Protein AF-A0A3M1GF54-F1 (afdb_monomer)

Foldseek 3Di:
DWDADPVRDIDDDDPDLVSCVVCLQPDQEAEEDHPVVSLLVRQNHAEYEYDDDDPCCCVVRVSNVVHNHDYD

Solvent-accessible surface area (backbone atoms only — not comparable to full-atom values): 4449 Å² total; per-residue (Å²): 90,78,50,65,50,98,86,68,47,80,44,75,55,59,96,46,70,67,57,45,60,77,42,29,80,72,36,41,69,47,76,44,89,67,61,62,73,53,65,48,60,29,80,45,39,44,35,37,41,54,67,77,96,77,71,70,63,46,80,80,36,58,68,41,72,79,41,87,48,47,81,83

Sequence (72 aa):
MIERNRRGLEVVYAESREAIEAVLDRVEVAVGDVPRDLVARAPRLKWYQQLGTGVDWLLRHPEAVERPFVLT

Radius of gyration: 12.22 Å; Cα contacts (8 Å, |Δi|>4): 91; chains: 1; bounding box: 27×21×29 Å

pLDDT: mean 95.48, std 2.67, range [82.38, 98.44]

Structure (mmCIF, N/CA/C/O backbone):
data_AF-A0A3M1GF54-F1
#
_entry.id   AF-A0A3M1GF54-F1
#
loop_
_atom_site.group_PDB
_atom_site.id
_atom_site.type_symbol
_atom_site.label_atom_id
_atom_site.label_alt_id
_atom_site.label_comp_id
_atom_site.label_asym_id
_atom_site.label_entity_id
_atom_site.label_seq_id
_atom_site.pdbx_PDB_ins_code
_atom_site.Cartn_x
_atom_site.Cartn_y
_atom_site.Cartn_z
_atom_site.occupancy
_atom_site.B_iso_or_equiv
_atom_site.auth_seq_id
_atom_site.auth_comp_id
_atom_site.auth_asym_id
_atom_site.auth_atom_id
_atom_site.pdbx_PDB_model_num
ATOM 1 N N . MET A 1 1 ? 3.000 8.445 14.711 1.00 88.62 1 MET A N 1
ATOM 2 C CA . MET A 1 1 ? 1.812 8.813 15.523 1.00 88.62 1 MET A CA 1
ATOM 3 C C . MET A 1 1 ? 0.631 7.951 15.098 1.00 88.62 1 MET A C 1
ATOM 5 O O . MET A 1 1 ? 0.487 7.734 13.904 1.00 88.62 1 MET A O 1
ATOM 9 N N . ILE A 1 2 ? -0.188 7.450 16.027 1.00 91.25 2 ILE A N 1
ATOM 10 C CA . ILE A 1 2 ? -1.426 6.717 15.705 1.00 91.25 2 ILE A CA 1
ATOM 11 C C . ILE A 1 2 ? -2.605 7.521 16.243 1.00 91.25 2 ILE A C 1
ATOM 13 O O . ILE A 1 2 ? -2.598 7.904 17.411 1.00 91.25 2 ILE A O 1
ATOM 17 N N . GLU A 1 3 ? -3.611 7.757 15.410 1.00 95.56 3 GLU A N 1
ATOM 18 C CA . GLU A 1 3 ? -4.845 8.439 15.793 1.00 95.56 3 GLU A CA 1
ATOM 19 C C . GLU A 1 3 ? -6.081 7.720 15.242 1.00 95.56 3 GLU A C 1
ATOM 21 O O . GLU A 1 3 ? -5.983 6.784 14.445 1.00 95.56 3 GLU A O 1
ATOM 26 N N . ARG A 1 4 ? -7.268 8.164 15.662 1.00 96.25 4 ARG A N 1
ATOM 27 C CA . ARG A 1 4 ? -8.535 7.759 15.047 1.00 96.25 4 ARG A CA 1
ATOM 28 C C . ARG A 1 4 ? -9.212 8.961 14.416 1.00 96.25 4 ARG A C 1
ATOM 30 O O . ARG A 1 4 ? -9.387 9.982 15.074 1.00 96.25 4 ARG A O 1
ATOM 37 N N . ASN A 1 5 ? -9.654 8.822 13.171 1.00 94.44 5 ASN A N 1
ATOM 38 C CA . ASN A 1 5 ? -10.426 9.875 12.514 1.00 94.44 5 ASN A CA 1
ATOM 39 C C . ASN A 1 5 ? -11.907 9.860 12.950 1.00 94.44 5 ASN A C 1
ATOM 41 O O . ASN A 1 5 ? -12.362 8.968 13.668 1.00 94.44 5 ASN A O 1
ATOM 45 N N . ARG A 1 6 ? -12.705 10.818 12.454 1.00 96.00 6 ARG A N 1
ATOM 46 C CA . ARG A 1 6 ? -14.147 10.945 12.768 1.00 96.00 6 ARG A CA 1
ATOM 47 C C . ARG A 1 6 ? -14.977 9.688 12.461 1.00 96.00 6 ARG A C 1
ATOM 49 O O . ARG A 1 6 ? -16.042 9.505 13.039 1.00 96.00 6 ARG A O 1
ATOM 56 N N . ARG A 1 7 ? -14.516 8.833 11.545 1.00 95.12 7 ARG A N 1
ATOM 57 C CA . ARG A 1 7 ? -15.180 7.575 11.166 1.00 95.12 7 ARG A CA 1
ATOM 58 C C . ARG A 1 7 ? -14.686 6.374 11.982 1.00 95.12 7 ARG A C 1
ATOM 60 O O . ARG A 1 7 ? -15.077 5.251 11.687 1.00 95.12 7 ARG A O 1
ATOM 67 N N . GLY A 1 8 ? -13.825 6.594 12.978 1.00 95.25 8 GLY A N 1
ATOM 68 C CA . GLY A 1 8 ? -13.241 5.552 13.822 1.00 95.25 8 GLY A CA 1
ATOM 69 C C . GLY A 1 8 ? -12.098 4.772 13.167 1.00 95.25 8 GLY A C 1
ATOM 70 O O . GLY A 1 8 ? -11.589 3.832 13.780 1.00 95.25 8 GLY A O 1
ATOM 71 N N . LEU A 1 9 ? -11.677 5.154 11.955 1.00 96.00 9 LEU A N 1
ATOM 72 C CA . LEU A 1 9 ? -10.563 4.509 11.262 1.00 96.00 9 LEU A CA 1
ATOM 73 C C . LEU A 1 9 ? -9.257 4.865 11.958 1.00 96.00 9 LEU A C 1
ATOM 75 O O . LEU A 1 9 ? -9.058 6.016 12.345 1.00 96.00 9 LEU A O 1
ATOM 79 N N . GLU A 1 10 ? -8.381 3.878 12.089 1.00 97.19 10 GLU A N 1
ATOM 80 C CA . GLU A 1 10 ? -7.030 4.101 12.578 1.00 97.19 10 GLU A CA 1
ATOM 81 C C . GLU A 1 10 ? -6.184 4.747 11.479 1.00 97.19 10 GLU A C 1
ATOM 83 O O . GLU A 1 10 ? -6.120 4.241 10.359 1.00 97.19 10 GLU A O 1
ATOM 88 N N . VAL A 1 11 ? -5.552 5.869 11.805 1.00 97.19 11 VAL A N 1
ATOM 89 C CA . VAL A 1 11 ? -4.627 6.586 10.932 1.00 97.19 11 VAL A CA 1
ATOM 90 C C . VAL A 1 11 ? -3.248 6.506 11.566 1.00 97.19 11 VAL A C 1
ATOM 92 O O . VAL A 1 11 ? -3.059 6.881 12.724 1.00 97.19 11 VAL A O 1
ATOM 95 N N . VAL A 1 12 ? -2.287 5.993 10.805 1.00 97.56 12 VAL A N 1
ATOM 96 C CA . VAL A 1 12 ? -0.902 5.836 11.243 1.00 97.56 12 VAL A CA 1
ATOM 97 C C . VAL A 1 12 ? -0.034 6.782 10.428 1.00 97.56 12 VAL A C 1
ATOM 99 O O . VAL A 1 12 ? 0.094 6.634 9.217 1.00 97.56 12 VAL A O 1
ATOM 102 N N . TYR A 1 13 ? 0.584 7.737 11.110 1.00 96.94 13 TYR A N 1
ATOM 103 C CA . TYR A 1 13 ? 1.656 8.561 10.569 1.00 96.94 13 TYR A CA 1
ATOM 104 C C . TYR A 1 13 ? 2.982 7.870 10.867 1.00 96.94 13 TYR A C 1
ATOM 106 O O . TYR A 1 13 ? 3.385 7.774 12.035 1.00 96.94 13 TYR A O 1
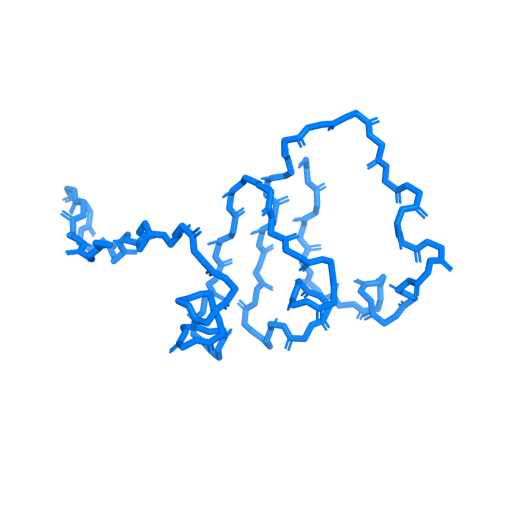ATOM 114 N N . ALA A 1 14 ? 3.627 7.372 9.818 1.00 96.19 14 ALA A N 1
ATOM 115 C CA . ALA A 1 14 ? 4.912 6.695 9.878 1.00 96.19 14 ALA A CA 1
ATOM 116 C C . ALA A 1 14 ? 5.949 7.509 9.095 1.00 96.19 14 ALA A C 1
ATOM 118 O O . ALA A 1 14 ? 5.766 7.774 7.912 1.00 96.19 14 ALA A O 1
ATOM 119 N N . GLU A 1 15 ? 7.027 7.901 9.771 1.00 94.69 15 GLU A N 1
ATOM 120 C CA . GLU A 1 15 ? 8.127 8.698 9.199 1.00 94.69 15 GLU A CA 1
ATOM 121 C C . GLU A 1 15 ? 9.393 7.857 8.975 1.00 94.69 15 GLU A C 1
ATOM 123 O O . GLU A 1 15 ? 10.415 8.364 8.521 1.00 94.69 15 GLU A O 1
ATOM 128 N N . SER A 1 16 ? 9.338 6.562 9.301 1.00 96.62 16 SER A N 1
ATOM 129 C CA . SER A 1 16 ? 10.454 5.633 9.154 1.00 96.62 16 SER A CA 1
ATOM 130 C C . SER A 1 16 ? 9.991 4.313 8.553 1.00 96.62 16 SER A C 1
ATOM 132 O O . SER A 1 16 ? 8.819 3.932 8.649 1.00 96.62 16 SER A O 1
ATOM 134 N N . ARG A 1 17 ? 10.934 3.589 7.951 1.00 96.88 17 ARG A N 1
ATOM 135 C CA . ARG A 1 17 ? 10.692 2.261 7.385 1.00 96.88 17 ARG A CA 1
ATOM 136 C C . ARG A 1 17 ? 10.191 1.285 8.451 1.00 96.88 17 ARG A C 1
ATOM 138 O O . ARG A 1 17 ? 9.233 0.561 8.209 1.00 96.88 17 ARG A O 1
ATOM 145 N N . GLU A 1 18 ? 10.795 1.311 9.633 1.00 97.44 18 GLU A N 1
ATOM 146 C CA . GLU A 1 18 ? 10.467 0.440 10.766 1.00 97.44 18 GLU A CA 1
ATOM 147 C C . GLU A 1 18 ? 9.032 0.685 11.248 1.00 97.44 18 GLU A C 1
ATOM 149 O O . GLU A 1 18 ? 8.298 -0.256 11.544 1.00 97.44 18 GLU A O 1
ATOM 154 N N . ALA A 1 19 ? 8.601 1.951 11.272 1.00 96.88 19 ALA A N 1
ATOM 155 C CA . ALA A 1 19 ? 7.234 2.312 11.630 1.00 96.88 19 ALA A CA 1
ATOM 156 C C . ALA A 1 19 ? 6.206 1.804 10.602 1.00 96.88 19 ALA A C 1
ATOM 158 O O . ALA A 1 19 ? 5.106 1.406 10.987 1.00 96.88 19 ALA A O 1
ATOM 159 N N . ILE A 1 20 ? 6.560 1.784 9.311 1.00 97.56 20 ILE A N 1
ATOM 160 C CA . ILE A 1 20 ? 5.725 1.203 8.249 1.00 97.56 20 ILE A CA 1
ATOM 161 C C . ILE A 1 20 ? 5.675 -0.326 8.392 1.00 97.56 20 ILE A C 1
ATOM 163 O O . ILE A 1 20 ? 4.594 -0.914 8.349 1.00 97.56 20 ILE A O 1
ATOM 167 N N . GLU A 1 21 ? 6.824 -0.977 8.595 1.00 97.44 21 GLU A N 1
ATOM 168 C CA . GLU A 1 21 ? 6.916 -2.432 8.769 1.00 97.44 21 GLU A CA 1
ATOM 169 C C . GLU A 1 21 ? 6.087 -2.921 9.968 1.00 97.44 21 GLU A C 1
ATOM 171 O O . GLU A 1 21 ? 5.380 -3.921 9.851 1.00 97.44 21 GLU A O 1
ATOM 176 N N . ALA A 1 22 ? 6.064 -2.170 11.075 1.00 97.06 22 ALA A N 1
ATOM 177 C CA . ALA A 1 22 ? 5.294 -2.502 12.278 1.00 97.06 22 ALA A CA 1
ATOM 178 C C . ALA A 1 22 ? 3.766 -2.576 12.069 1.00 97.06 22 ALA A C 1
ATOM 180 O O . ALA A 1 22 ? 3.051 -3.135 12.903 1.00 97.06 22 ALA A O 1
ATOM 181 N N . VAL A 1 23 ? 3.237 -2.003 10.983 1.00 97.00 23 VAL A N 1
ATOM 182 C CA . VAL A 1 23 ? 1.796 -2.015 10.665 1.00 97.00 23 VAL A CA 1
ATOM 183 C C . VAL A 1 23 ? 1.475 -2.701 9.337 1.00 97.00 23 VAL A C 1
ATOM 185 O O . VAL A 1 23 ? 0.312 -2.739 8.928 1.00 97.00 23 VAL A O 1
ATOM 188 N N . LEU A 1 24 ? 2.482 -3.2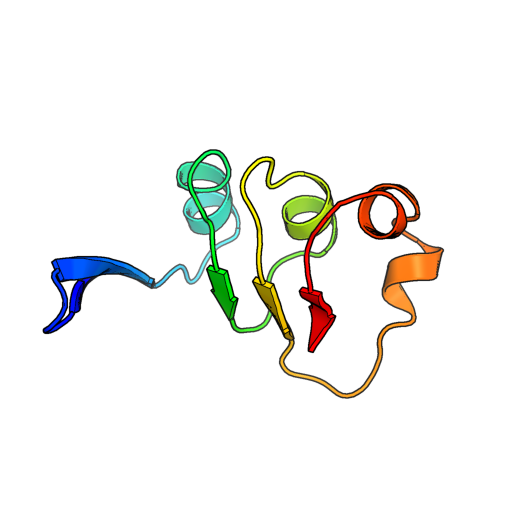74 8.678 1.00 97.25 24 LEU A N 1
ATOM 189 C CA . LEU A 1 24 ? 2.395 -3.765 7.306 1.00 97.25 24 LEU A CA 1
ATOM 190 C C . LEU A 1 24 ? 1.329 -4.850 7.117 1.00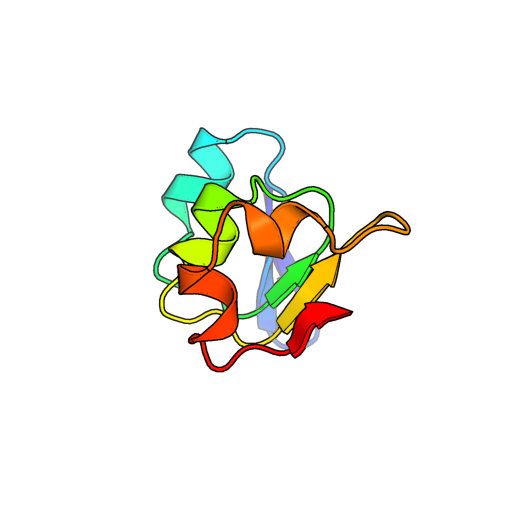 97.25 24 LEU A C 1
ATOM 192 O O . LEU A 1 24 ? 0.599 -4.840 6.130 1.00 97.25 24 LEU A O 1
ATOM 196 N N . ASP A 1 25 ? 1.186 -5.746 8.092 1.00 97.62 25 ASP A N 1
ATOM 197 C CA . ASP A 1 25 ? 0.262 -6.883 8.009 1.00 97.62 25 ASP A CA 1
ATOM 198 C C . ASP A 1 25 ? -1.214 -6.493 8.121 1.00 97.62 25 ASP A C 1
ATOM 200 O O . ASP A 1 25 ? -2.090 -7.312 7.847 1.00 97.62 25 ASP A O 1
ATOM 204 N N . ARG A 1 26 ? -1.511 -5.252 8.527 1.00 97.00 26 ARG A N 1
ATOM 205 C CA . ARG A 1 26 ? -2.878 -4.762 8.766 1.00 97.00 26 ARG A CA 1
ATOM 206 C C . ARG A 1 26 ? -3.246 -3.503 7.989 1.00 97.00 26 ARG A C 1
ATOM 208 O O . ARG A 1 26 ? -4.395 -3.078 8.075 1.00 97.00 26 ARG A O 1
ATOM 215 N N . VAL A 1 27 ? -2.309 -2.912 7.250 1.00 97.69 27 VAL A N 1
ATOM 216 C CA . VAL A 1 27 ? -2.580 -1.717 6.449 1.00 97.69 27 VAL A CA 1
ATOM 217 C C . VAL A 1 27 ? -3.475 -2.067 5.260 1.00 97.69 27 VAL A C 1
ATOM 219 O O . VAL A 1 27 ? -3.197 -2.993 4.501 1.00 97.69 27 VAL A O 1
ATOM 222 N N . GLU A 1 28 ? -4.570 -1.325 5.104 1.00 98.19 28 GLU A N 1
ATOM 223 C CA . GLU A 1 28 ? -5.491 -1.478 3.967 1.00 98.19 28 GLU A CA 1
ATOM 224 C C . GLU A 1 28 ? -5.361 -0.329 2.961 1.00 98.19 28 GLU A C 1
ATOM 226 O O . GLU A 1 28 ? -5.648 -0.507 1.777 1.00 98.19 28 GLU A O 1
ATOM 231 N N . VAL A 1 29 ? -4.894 0.837 3.417 1.00 98.06 29 VAL A N 1
ATOM 232 C CA . VAL A 1 29 ? -4.679 2.033 2.599 1.00 98.06 29 VAL A CA 1
ATOM 233 C C . VAL A 1 29 ? -3.312 2.616 2.921 1.00 98.06 29 VAL A C 1
ATOM 235 O O . VAL A 1 29 ? -3.016 2.890 4.083 1.00 98.06 29 VAL A O 1
ATOM 238 N N . ALA A 1 30 ? -2.505 2.829 1.889 1.00 97.56 30 ALA A N 1
ATOM 239 C CA . ALA A 1 30 ? -1.233 3.528 1.970 1.00 97.56 30 ALA A CA 1
ATOM 240 C C . ALA A 1 30 ? -1.316 4.832 1.172 1.00 97.56 30 ALA A C 1
ATOM 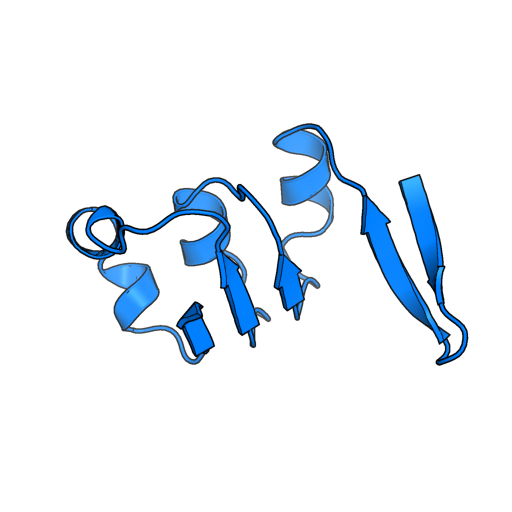242 O O . ALA A 1 30 ? -1.866 4.860 0.073 1.00 97.56 30 ALA A O 1
ATOM 243 N N . VAL A 1 31 ? -0.760 5.911 1.715 1.00 97.06 31 VAL A N 1
ATOM 244 C CA . VAL A 1 31 ? -0.679 7.211 1.042 1.00 97.06 31 VAL A CA 1
ATOM 245 C C . VAL A 1 31 ? 0.714 7.770 1.277 1.00 97.06 31 VAL A C 1
ATOM 247 O O . VAL A 1 31 ? 1.190 7.745 2.410 1.00 97.06 31 VAL A O 1
ATOM 250 N N . GLY A 1 32 ? 1.359 8.280 0.231 1.00 94.62 32 GLY A N 1
ATOM 251 C CA . GLY A 1 32 ? 2.673 8.910 0.353 1.00 94.62 32 GLY A CA 1
ATOM 252 C C . GLY A 1 32 ? 3.798 8.142 -0.327 1.00 94.62 32 GLY A C 1
ATOM 253 O O . GLY A 1 32 ? 3.587 7.370 -1.269 1.00 94.62 32 GLY A O 1
ATOM 254 N N . ASP A 1 33 ? 5.014 8.371 0.161 1.00 92.69 33 ASP A N 1
ATOM 255 C CA . ASP A 1 33 ? 6.212 7.687 -0.313 1.00 92.69 33 ASP A CA 1
ATOM 256 C C . ASP A 1 33 ? 6.515 6.452 0.547 1.00 92.69 33 ASP A C 1
ATOM 258 O O . ASP A 1 33 ? 7.315 6.484 1.479 1.00 92.69 33 ASP A O 1
ATOM 262 N N . VAL A 1 34 ? 5.812 5.354 0.263 1.00 95.19 34 VAL A N 1
ATOM 263 C CA . VAL A 1 34 ? 6.015 4.070 0.945 1.00 95.19 34 VAL A CA 1
ATOM 264 C 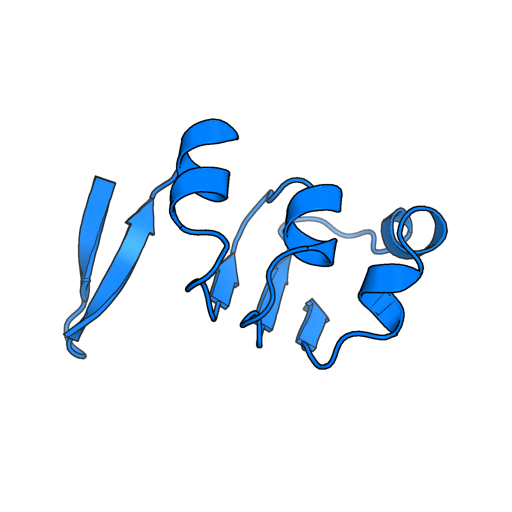C . VAL A 1 34 ? 7.061 3.258 0.179 1.00 95.19 34 VAL A C 1
ATOM 266 O O . VAL A 1 34 ? 6.922 3.117 -1.041 1.00 95.19 34 VAL A O 1
ATOM 269 N N . PRO A 1 35 ? 8.084 2.678 0.838 1.00 95.50 35 PRO A N 1
ATOM 270 C CA . PRO A 1 35 ? 9.061 1.830 0.161 1.00 95.50 35 PRO A CA 1
ATOM 271 C C . PRO A 1 35 ? 8.381 0.739 -0.675 1.00 95.50 35 PRO A C 1
ATOM 273 O O . PRO A 1 35 ? 7.468 0.051 -0.212 1.00 95.50 35 PRO A O 1
ATOM 276 N N . ARG A 1 36 ? 8.791 0.611 -1.940 1.00 95.06 36 ARG A N 1
ATOM 277 C CA . ARG A 1 36 ? 8.064 -0.187 -2.942 1.00 95.06 36 ARG A CA 1
ATOM 278 C C . ARG A 1 36 ? 8.080 -1.684 -2.636 1.00 95.06 36 ARG A C 1
ATOM 280 O O . ARG A 1 36 ? 7.081 -2.364 -2.852 1.00 95.06 36 ARG A O 1
ATOM 287 N N . ASP A 1 37 ? 9.151 -2.161 -2.011 1.00 95.44 37 ASP A N 1
ATOM 288 C CA . ASP A 1 37 ? 9.252 -3.516 -1.472 1.00 95.44 37 ASP A CA 1
ATOM 289 C C . ASP A 1 37 ? 8.255 -3.776 -0.328 1.00 95.44 37 ASP A C 1
ATOM 291 O O . ASP A 1 37 ? 7.781 -4.896 -0.158 1.00 95.44 37 ASP A O 1
ATOM 295 N N . LEU A 1 38 ? 7.879 -2.752 0.443 1.00 96.94 38 LEU A N 1
ATOM 296 C CA . LEU A 1 38 ? 6.852 -2.886 1.477 1.00 96.94 38 LEU A CA 1
ATOM 297 C C . LEU A 1 38 ? 5.449 -2.908 0.873 1.00 96.94 38 LEU A C 1
ATOM 299 O O . LEU A 1 38 ? 4.651 -3.762 1.252 1.00 96.94 38 LEU A O 1
ATOM 303 N N . VAL A 1 39 ? 5.168 -2.051 -0.112 1.00 96.44 39 VAL A N 1
ATOM 304 C CA . VAL A 1 39 ? 3.904 -2.082 -0.876 1.00 96.44 39 VAL A CA 1
ATOM 305 C C . VAL A 1 39 ? 3.671 -3.478 -1.467 1.00 96.44 39 VAL A C 1
ATOM 307 O O . VAL A 1 39 ? 2.617 -4.079 -1.263 1.00 96.44 39 VAL A O 1
ATOM 310 N N . ALA A 1 40 ? 4.701 -4.034 -2.106 1.00 95.38 40 ALA A N 1
ATOM 311 C CA . ALA A 1 40 ? 4.717 -5.380 -2.670 1.00 95.38 40 ALA A CA 1
ATOM 312 C C . ALA A 1 40 ? 4.470 -6.503 -1.643 1.00 95.38 40 ALA A C 1
ATOM 314 O O . ALA A 1 40 ? 4.005 -7.579 -2.014 1.00 95.38 40 ALA A O 1
ATOM 315 N N . ARG A 1 41 ? 4.753 -6.272 -0.352 1.00 95.75 41 ARG A N 1
ATOM 316 C CA . ARG A 1 41 ? 4.613 -7.267 0.727 1.00 95.75 41 ARG A CA 1
ATOM 317 C C . ARG A 1 41 ? 3.373 -7.087 1.598 1.00 95.75 41 ARG A C 1
ATOM 319 O O . ARG A 1 41 ? 2.910 -8.086 2.135 1.00 95.75 41 ARG A O 1
ATOM 326 N N . ALA A 1 42 ? 2.746 -5.910 1.638 1.00 97.19 42 ALA A N 1
ATOM 327 C CA . ALA A 1 42 ? 1.553 -5.596 2.443 1.00 97.19 42 ALA A CA 1
ATOM 328 C C . ALA A 1 42 ? 0.322 -6.479 2.111 1.00 97.19 42 ALA A C 1
ATOM 330 O O . ALA A 1 42 ? -0.364 -6.228 1.119 1.00 97.19 42 ALA A O 1
ATOM 331 N N . PRO A 1 43 ? 0.023 -7.539 2.886 1.00 96.56 43 PRO A N 1
ATOM 332 C CA . PRO A 1 43 ? -0.904 -8.600 2.472 1.00 96.56 43 PRO A CA 1
ATOM 333 C C . PRO A 1 43 ? -2.373 -8.160 2.420 1.00 96.56 43 PRO A C 1
ATOM 335 O O . PRO A 1 43 ? -3.196 -8.828 1.801 1.00 96.56 43 PRO A O 1
ATOM 338 N N . ARG A 1 44 ? -2.711 -7.053 3.088 1.00 97.88 44 ARG A N 1
ATOM 339 C CA . ARG A 1 44 ? -4.077 -6.525 3.196 1.00 97.88 44 ARG A CA 1
ATOM 340 C C . ARG A 1 44 ? -4.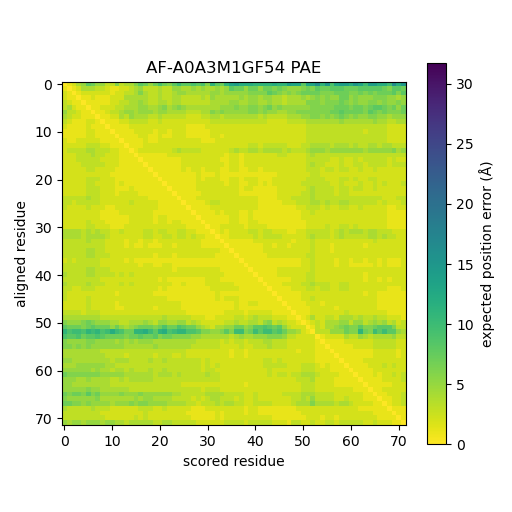289 -5.221 2.437 1.00 97.88 44 ARG A C 1
ATOM 342 O O . ARG A 1 44 ? -5.373 -4.645 2.533 1.00 97.88 44 ARG A O 1
ATOM 349 N N . LEU A 1 45 ? -3.280 -4.764 1.698 1.00 98.31 45 LEU A N 1
ATOM 350 C CA . LEU A 1 45 ? -3.348 -3.513 0.962 1.00 98.31 45 LEU A CA 1
ATOM 351 C C . LEU A 1 45 ? -4.440 -3.588 -0.108 1.00 98.31 45 LEU A C 1
ATOM 353 O O . LEU A 1 45 ? -4.477 -4.522 -0.903 1.00 98.31 45 LEU A O 1
ATOM 357 N N . LYS A 1 46 ? -5.322 -2.589 -0.119 1.00 98.31 46 LYS A N 1
ATOM 358 C CA . LYS A 1 46 ? -6.411 -2.441 -1.095 1.00 98.31 46 LYS A CA 1
ATOM 359 C C . LYS A 1 46 ? -6.203 -1.233 -1.993 1.00 98.31 46 LYS A C 1
ATOM 361 O O . LYS A 1 46 ? -6.623 -1.247 -3.146 1.00 98.31 46 LYS A O 1
ATOM 366 N N . TRP A 1 47 ? -5.564 -0.189 -1.470 1.00 98.44 47 TRP A N 1
ATOM 367 C CA . TRP A 1 47 ? -5.304 1.040 -2.206 1.00 98.44 47 TRP A CA 1
ATOM 368 C C . TRP A 1 47 ? -3.965 1.651 -1.799 1.00 98.44 47 TRP A C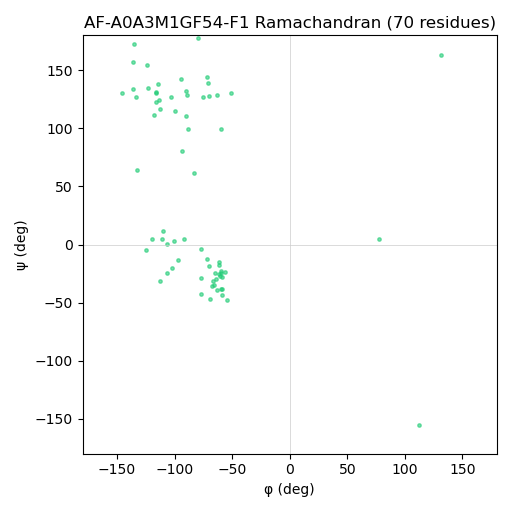 1
ATOM 370 O O . TRP A 1 47 ? -3.696 1.832 -0.609 1.00 98.44 47 TRP A O 1
ATOM 380 N N . TYR A 1 48 ? -3.143 1.982 -2.792 1.00 97.75 48 TYR A N 1
ATOM 381 C CA . TYR A 1 48 ? -1.950 2.796 -2.627 1.00 97.75 48 TYR A CA 1
ATOM 382 C C . TYR A 1 48 ? -2.082 4.079 -3.450 1.00 97.75 48 TYR A C 1
ATOM 384 O O . TYR A 1 48 ? -2.053 4.037 -4.679 1.00 97.75 48 TYR A O 1
ATOM 392 N N . GLN A 1 49 ? -2.208 5.212 -2.759 1.00 97.56 49 GLN A N 1
ATOM 393 C CA . GLN A 1 49 ? -2.080 6.538 -3.354 1.00 97.56 49 GLN A CA 1
ATOM 394 C C . GLN A 1 49 ? -0.613 6.959 -3.312 1.00 97.56 49 GLN A C 1
ATOM 396 O O . GLN A 1 49 ? -0.100 7.422 -2.285 1.00 97.56 49 GLN A O 1
ATOM 401 N N . GLN A 1 50 ? 0.065 6.802 -4.439 1.00 95.31 50 GLN A N 1
ATOM 402 C CA . GLN A 1 50 ? 1.434 7.248 -4.591 1.00 95.31 50 GLN A CA 1
ATOM 403 C C . GLN A 1 50 ? 1.478 8.778 -4.669 1.00 95.31 50 GLN A C 1
ATOM 405 O O . GLN A 1 50 ? 0.614 9.422 -5.266 1.00 95.31 50 GLN A O 1
ATOM 410 N N . LEU A 1 51 ? 2.526 9.365 -4.093 1.00 92.38 51 LEU A N 1
ATOM 411 C CA . LEU A 1 51 ? 2.930 10.734 -4.401 1.00 92.38 51 LEU A CA 1
ATOM 412 C C . LEU A 1 51 ? 4.103 10.687 -5.388 1.00 92.38 51 LEU A C 1
ATOM 414 O O . LEU A 1 51 ? 5.168 10.165 -5.066 1.00 92.38 51 LEU A O 1
ATOM 418 N N . GLY A 1 52 ? 3.890 11.186 -6.607 1.00 87.12 52 GLY A N 1
ATOM 419 C CA . GLY A 1 52 ? 4.869 11.166 -7.702 1.00 87.12 52 GLY A CA 1
ATOM 420 C C . GLY A 1 52 ? 4.273 10.650 -9.013 1.00 87.12 52 GLY A C 1
ATOM 421 O O . GLY A 1 52 ? 3.218 10.026 -9.019 1.00 87.12 52 GLY A O 1
ATOM 422 N N . THR A 1 53 ? 4.946 10.906 -10.135 1.00 82.38 53 THR A N 1
ATOM 423 C CA . THR A 1 53 ? 4.375 10.749 -11.488 1.00 82.38 53 THR A CA 1
ATOM 424 C C . THR A 1 53 ? 4.776 9.464 -12.229 1.00 82.38 53 THR A C 1
ATOM 426 O O . THR A 1 53 ? 4.385 9.298 -13.380 1.00 82.38 53 THR A O 1
ATOM 429 N N . GLY A 1 54 ? 5.537 8.550 -11.610 1.00 89.50 54 GLY A N 1
ATOM 430 C CA . GLY A 1 54 ? 6.075 7.352 -12.277 1.00 89.50 54 GLY A CA 1
ATOM 431 C C . GLY A 1 54 ? 5.682 6.037 -11.604 1.00 89.50 54 GLY A C 1
ATOM 432 O O . GLY A 1 54 ? 5.799 5.899 -10.386 1.00 89.50 54 GLY A O 1
ATOM 433 N N . VAL A 1 55 ? 5.264 5.053 -12.404 1.00 93.81 55 VAL A N 1
ATOM 434 C CA . VAL A 1 55 ? 4.938 3.682 -11.958 1.00 93.81 55 VAL A CA 1
ATOM 435 C C . VAL A 1 55 ? 5.956 2.641 -12.442 1.00 93.81 55 VAL A C 1
ATOM 437 O O . VAL A 1 55 ? 5.759 1.443 -12.265 1.00 93.81 55 VAL A O 1
ATOM 440 N N . ASP A 1 56 ? 7.101 3.081 -12.976 1.00 94.25 56 ASP A N 1
ATOM 441 C CA . ASP A 1 56 ? 8.181 2.214 -13.481 1.00 94.25 56 ASP A CA 1
ATOM 442 C C . ASP A 1 56 ? 8.800 1.313 -12.404 1.00 94.25 56 ASP A C 1
ATOM 444 O O . ASP A 1 56 ? 9.511 0.355 -12.704 1.00 94.25 56 ASP A O 1
ATOM 448 N N . TRP A 1 57 ? 8.543 1.600 -11.125 1.00 93.44 57 TRP A N 1
ATOM 449 C CA . TRP A 1 57 ? 8.952 0.728 -10.028 1.00 93.44 57 TRP A CA 1
ATOM 450 C C . TRP A 1 57 ? 8.308 -0.661 -10.112 1.00 93.44 57 TRP A C 1
ATOM 452 O O . TRP A 1 57 ? 8.922 -1.619 -9.648 1.00 93.44 57 TRP A O 1
ATOM 462 N N . LEU A 1 58 ? 7.140 -0.788 -10.754 1.00 95.06 58 LEU A N 1
ATOM 463 C CA . LEU A 1 58 ? 6.487 -2.076 -10.998 1.00 95.06 58 LEU A CA 1
ATOM 464 C C . LEU A 1 58 ? 7.353 -3.012 -11.854 1.00 95.06 58 LEU A C 1
ATOM 466 O O . LEU A 1 58 ? 7.294 -4.222 -11.673 1.00 95.06 58 LEU A O 1
ATOM 470 N N . LEU A 1 59 ? 8.235 -2.473 -12.707 1.00 95.19 59 LEU A N 1
ATOM 471 C CA . LEU A 1 59 ? 9.197 -3.279 -13.473 1.00 95.19 59 LEU A CA 1
ATOM 472 C C . LEU A 1 59 ? 10.225 -3.985 -12.574 1.00 95.19 59 LEU A C 1
ATOM 474 O O . LEU A 1 59 ? 10.799 -4.994 -12.971 1.00 95.19 59 LEU A O 1
ATOM 478 N N . ARG A 1 60 ? 10.480 -3.445 -11.374 1.00 94.75 60 ARG A N 1
ATOM 479 C CA . ARG A 1 60 ? 11.407 -4.011 -10.379 1.00 94.75 60 ARG A CA 1
ATOM 480 C C . ARG A 1 60 ? 10.704 -4.846 -9.306 1.00 94.75 60 ARG A C 1
ATOM 482 O O . ARG A 1 60 ? 11.387 -5.553 -8.577 1.00 94.75 60 ARG A O 1
ATOM 489 N N . HIS A 1 61 ? 9.377 -4.752 -9.227 1.00 94.75 61 HIS A N 1
ATOM 490 C CA . HIS A 1 61 ? 8.525 -5.427 -8.248 1.00 94.75 61 HIS A CA 1
ATOM 491 C C . HIS A 1 61 ? 7.324 -6.089 -8.943 1.00 94.75 61 HIS A C 1
ATOM 493 O O . HIS A 1 61 ? 6.180 -5.674 -8.724 1.00 94.75 61 HIS A O 1
ATOM 499 N N . PRO A 1 62 ? 7.548 -7.087 -9.820 1.00 94.12 62 PRO A N 1
ATOM 500 C CA . PRO A 1 62 ? 6.466 -7.757 -10.541 1.00 94.12 62 PRO A CA 1
ATOM 501 C C . PRO A 1 62 ? 5.445 -8.408 -9.596 1.00 94.12 62 PRO A C 1
ATOM 503 O O . PRO A 1 62 ? 4.263 -8.474 -9.916 1.00 94.12 62 PRO A O 1
ATOM 506 N N . GLU A 1 63 ? 5.858 -8.805 -8.392 1.00 94.12 63 GLU A N 1
ATOM 507 C CA . GLU A 1 63 ? 4.974 -9.327 -7.350 1.00 94.12 63 GLU A CA 1
ATOM 508 C C . GLU A 1 63 ? 3.887 -8.331 -6.910 1.00 94.12 63 GLU A C 1
ATOM 510 O O . GLU A 1 63 ? 2.850 -8.745 -6.395 1.00 94.12 63 GLU A O 1
ATOM 515 N N . ALA A 1 64 ? 4.094 -7.026 -7.111 1.00 95.12 64 ALA A N 1
ATOM 516 C CA . ALA A 1 64 ? 3.083 -6.015 -6.830 1.00 95.12 64 ALA A CA 1
ATOM 517 C C . ALA A 1 64 ? 1.999 -5.962 -7.918 1.00 95.12 64 ALA A C 1
ATOM 519 O O . ALA A 1 64 ? 0.858 -5.637 -7.607 1.00 95.12 64 ALA A O 1
ATOM 520 N N . VAL A 1 65 ? 2.327 -6.309 -9.168 1.00 94.56 65 VAL A N 1
ATOM 521 C CA . VAL A 1 65 ? 1.364 -6.351 -10.285 1.00 94.56 65 VAL A CA 1
ATOM 522 C C . VAL A 1 65 ? 0.338 -7.467 -10.080 1.00 94.56 65 VAL A C 1
ATOM 524 O O . VAL A 1 65 ? -0.839 -7.291 -10.378 1.00 94.56 65 VAL A O 1
ATOM 527 N N . GLU A 1 66 ? 0.768 -8.587 -9.503 1.00 93.19 66 GLU A N 1
ATOM 528 C CA . GLU A 1 66 ? -0.080 -9.755 -9.231 1.00 93.19 66 GLU A CA 1
ATOM 529 C C . GLU A 1 66 ? -0.997 -9.577 -8.006 1.00 93.19 66 GLU A C 1
ATOM 531 O O . GLU A 1 66 ? -1.796 -10.458 -7.678 1.00 93.19 66 GLU A O 1
ATOM 536 N N . ARG A 1 67 ? -0.884 -8.456 -7.282 1.00 94.19 67 ARG A N 1
ATOM 537 C CA . ARG A 1 67 ? -1.645 -8.221 -6.052 1.00 94.19 67 ARG A CA 1
ATOM 538 C C . ARG A 1 67 ? -2.933 -7.439 -6.302 1.00 94.19 67 ARG A C 1
ATOM 540 O O . ARG A 1 67 ? -2.943 -6.490 -7.079 1.00 94.19 67 ARG A O 1
ATOM 547 N N . PRO A 1 68 ? -4.024 -7.769 -5.585 1.00 94.69 68 PRO A N 1
ATOM 548 C CA . PRO A 1 68 ? -5.328 -7.151 -5.7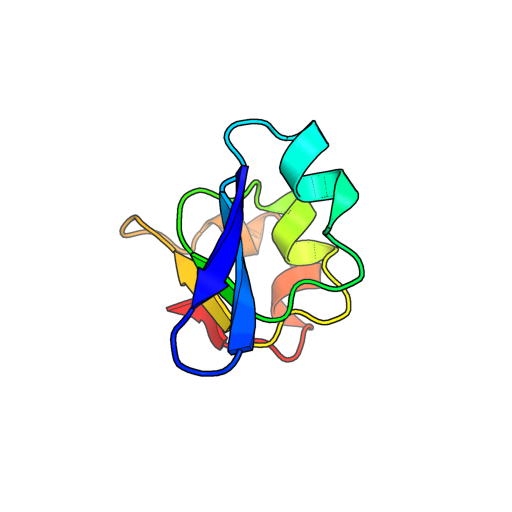99 1.00 94.69 68 PRO A CA 1
ATOM 549 C C . PRO A 1 68 ? -5.454 -5.802 -5.066 1.00 94.69 68 PRO A C 1
ATOM 551 O O . PRO A 1 68 ? -6.310 -5.645 -4.195 1.00 94.69 68 PRO A O 1
ATOM 554 N N . PHE A 1 69 ? -4.609 -4.823 -5.402 1.00 97.50 69 PHE A N 1
ATOM 555 C CA . PHE A 1 69 ? -4.727 -3.450 -4.901 1.00 97.50 69 PHE A CA 1
ATOM 556 C C . PHE A 1 69 ? -4.818 -2.440 -6.048 1.00 97.50 69 PHE A C 1
ATOM 558 O O . PHE A 1 69 ? -4.336 -2.671 -7.152 1.00 97.50 69 PHE A O 1
ATOM 565 N N . VAL A 1 70 ? -5.440 -1.296 -5.778 1.00 97.75 70 VAL A N 1
AT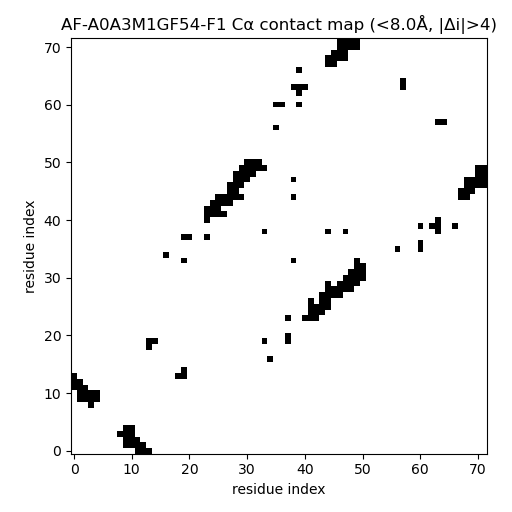OM 566 C CA . VAL A 1 70 ? -5.498 -0.172 -6.717 1.00 97.75 70 VAL A CA 1
ATOM 567 C C . VAL A 1 70 ? -4.288 0.733 -6.490 1.00 97.75 70 VAL A C 1
ATOM 569 O O . VAL A 1 70 ? -4.052 1.162 -5.361 1.00 97.75 70 VAL A O 1
ATOM 572 N N . LEU A 1 71 ? -3.547 1.051 -7.552 1.00 96.44 71 LEU A N 1
ATOM 573 C CA . LEU A 1 71 ? -2.484 2.058 -7.555 1.00 96.44 71 LEU A CA 1
ATOM 574 C C . LEU A 1 71 ? -2.996 3.337 -8.225 1.00 96.44 71 LEU A C 1
ATOM 576 O O . LEU A 1 71 ? -3.485 3.276 -9.353 1.00 96.44 71 LEU A O 1
ATOM 580 N N . THR A 1 72 ? -2.870 4.473 -7.541 1.00 94.56 72 THR A N 1
ATOM 581 C CA . THR A 1 72 ? -3.240 5.808 -8.049 1.00 94.56 72 THR A CA 1
ATOM 582 C C . THR A 1 72 ? -2.147 6.823 -7.800 1.00 94.56 72 THR A C 1
ATOM 584 O O . THR A 1 72 ? -1.514 6.716 -6.724 1.00 94.56 72 THR A O 1
#

Nearest PDB structures (foldseek):
  3gfg-assembly5_I  TM=5.174E-01  e=7.409E+00  Bacillus subtilis subsp. subtilis str. 168
  3gfg-assembly1_B  TM=4.155E-01  e=5.253E+00  Bacillus subtilis subsp. subtilis str. 168

Secondary structure (DSSP, 8-state):
-EEE-TTS-EEE---SHHHHHTTTTT-SEEEE---HHHHHH-TT--EEEESSS--GGGGT-HHHHTSS-EE-

Mean predicted aligned error: 2.7 Å